Protein AF-A0A967SND3-F1 (afdb_monomer)

Sequence (70 aa):
KIRGVFNAVAMLDDETRQRGISTVSAGNTAQALAWAGRHFGVRARSVMPDTA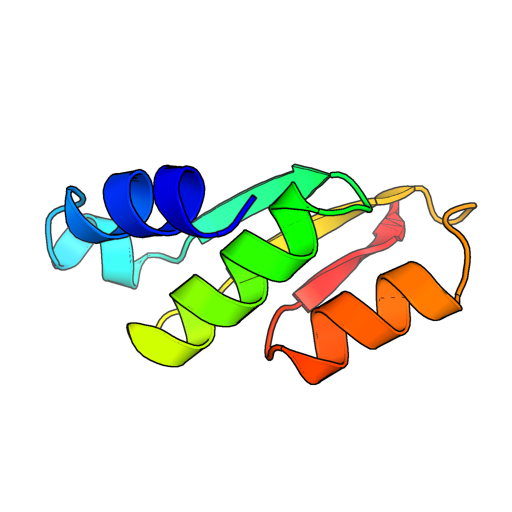PRTKIEAVIAYGGEPVLV

Radius of gyration: 11.17 Å; Cα contacts (8 Å, |Δi|>4): 130; chains: 1; bounding box: 20×19×31 Å

Structure (mmCIF, N/CA/C/O backbone):
data_AF-A0A967SND3-F1
#
_entry.id   AF-A0A967SND3-F1
#
loop_
_atom_site.group_PDB
_atom_site.id
_atom_site.type_symbol
_atom_site.label_atom_id
_atom_site.label_alt_id
_atom_site.label_comp_id
_atom_site.label_asym_id
_atom_site.label_entity_id
_atom_site.label_seq_id
_atom_site.pdbx_PDB_ins_code
_atom_site.Cartn_x
_atom_site.Cartn_y
_atom_site.Cartn_z
_atom_site.occupancy
_atom_site.B_iso_or_equiv
_atom_site.auth_seq_id
_atom_site.auth_comp_id
_atom_site.auth_asym_id
_atom_site.auth_atom_id
_atom_site.pdbx_PDB_model_num
ATOM 1 N N . LYS A 1 1 ? 8.434 -5.608 4.998 1.00 94.81 1 LYS A N 1
ATOM 2 C CA . LYS A 1 1 ? 8.618 -4.584 6.063 1.00 94.81 1 LYS A CA 1
ATOM 3 C C . LYS A 1 1 ? 7.373 -4.495 6.964 1.00 94.81 1 LYS A C 1
ATOM 5 O O . LYS A 1 1 ? 6.974 -3.409 7.359 1.00 94.81 1 LYS A O 1
ATOM 10 N N . ILE A 1 2 ? 6.764 -5.637 7.313 1.00 97.44 2 ILE A N 1
ATOM 11 C CA . ILE A 1 2 ? 5.410 -5.652 7.889 1.00 97.44 2 ILE A CA 1
ATOM 12 C C . ILE A 1 2 ? 5.322 -5.012 9.272 1.00 97.44 2 ILE A C 1
ATOM 14 O O . ILE A 1 2 ? 4.460 -4.176 9.478 1.00 97.44 2 ILE A O 1
ATOM 18 N N . ARG A 1 3 ? 6.258 -5.316 10.179 1.00 98.44 3 ARG A N 1
ATOM 19 C CA . ARG A 1 3 ? 6.211 -4.851 11.575 1.00 98.44 3 ARG A CA 1
ATOM 20 C C . ARG A 1 3 ? 6.119 -3.324 11.687 1.00 98.44 3 ARG A C 1
ATOM 22 O O . ARG A 1 3 ? 5.231 -2.817 12.355 1.00 98.44 3 ARG A O 1
ATOM 29 N N . GLY A 1 4 ? 6.996 -2.602 10.988 1.00 98.56 4 GLY A N 1
ATOM 30 C CA . GLY A 1 4 ? 7.020 -1.136 11.032 1.00 98.56 4 GLY A CA 1
ATOM 31 C C . GLY A 1 4 ? 5.802 -0.492 10.369 1.00 98.56 4 GLY A C 1
ATOM 32 O O . GLY A 1 4 ? 5.215 0.420 10.936 1.00 98.56 4 GLY A O 1
ATOM 33 N N . VAL A 1 5 ? 5.391 -0.993 9.198 1.00 98.56 5 VAL A N 1
ATOM 34 C CA . VAL A 1 5 ? 4.213 -0.459 8.492 1.00 98.56 5 VAL A CA 1
ATOM 35 C C . VAL A 1 5 ? 2.935 -0.732 9.279 1.00 98.56 5 VAL A C 1
ATOM 37 O O . VAL A 1 5 ? 2.126 0.169 9.447 1.00 98.56 5 VAL A O 1
ATOM 40 N N . PHE A 1 6 ? 2.783 -1.941 9.818 1.00 98.56 6 PHE A N 1
ATOM 41 C CA . PHE A 1 6 ? 1.656 -2.293 10.672 1.00 98.56 6 PHE A CA 1
ATOM 42 C C . PHE A 1 6 ? 1.581 -1.383 11.894 1.00 98.56 6 PHE A C 1
ATOM 44 O O . PHE A 1 6 ? 0.531 -0.811 12.146 1.00 98.56 6 PHE A O 1
ATOM 51 N N . ASN A 1 7 ? 2.697 -1.205 12.609 1.00 98.75 7 ASN A N 1
ATOM 52 C CA . ASN A 1 7 ? 2.742 -0.330 13.776 1.00 98.75 7 ASN A CA 1
ATOM 53 C C . ASN A 1 7 ? 2.342 1.106 13.416 1.00 98.75 7 ASN A C 1
ATOM 55 O O . ASN A 1 7 ? 1.536 1.705 14.113 1.00 98.75 7 ASN A O 1
ATOM 59 N N . ALA A 1 8 ? 2.855 1.644 12.306 1.00 98.50 8 ALA A N 1
ATOM 60 C CA . ALA A 1 8 ? 2.491 2.983 11.853 1.00 98.50 8 ALA A CA 1
ATOM 61 C C . ALA A 1 8 ? 0.985 3.114 11.564 1.00 98.50 8 ALA A C 1
ATOM 63 O O . ALA A 1 8 ? 0.380 4.096 11.973 1.00 98.50 8 ALA A O 1
ATOM 64 N N . VAL A 1 9 ? 0.374 2.121 10.909 1.00 98.25 9 VAL A N 1
ATOM 65 C CA . VAL A 1 9 ? -1.070 2.124 10.612 1.00 98.25 9 VAL A CA 1
ATOM 66 C C . VAL A 1 9 ? -1.913 1.912 11.876 1.00 98.25 9 VAL A C 1
ATOM 68 O O . VAL A 1 9 ? -2.967 2.524 12.014 1.00 98.25 9 VAL A O 1
ATOM 71 N N . ALA A 1 10 ? -1.451 1.078 12.810 1.00 98.19 10 ALA A N 1
ATOM 72 C CA . ALA A 1 10 ? -2.121 0.817 14.084 1.00 98.19 10 ALA A CA 1
ATOM 73 C C . ALA A 1 10 ? -2.147 2.047 15.008 1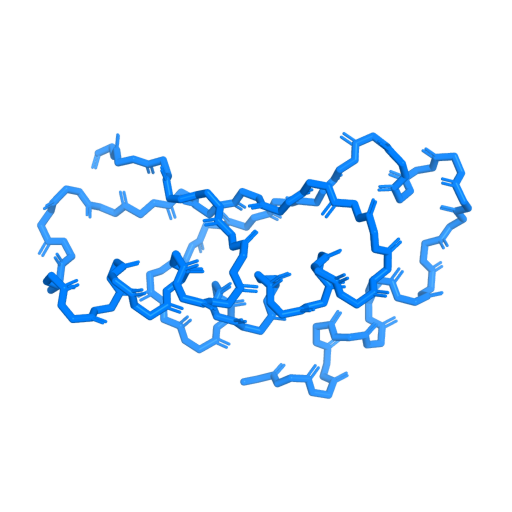.00 98.19 10 ALA A C 1
ATOM 75 O O . ALA A 1 10 ? -3.055 2.172 15.820 1.00 98.19 10 ALA A O 1
ATOM 76 N N . MET A 1 11 ? -1.159 2.936 14.875 1.00 98.50 11 MET A N 1
ATOM 77 C CA . MET A 1 11 ? -1.047 4.178 15.646 1.00 98.50 11 MET A CA 1
ATOM 78 C C . MET A 1 11 ? -1.910 5.325 15.104 1.00 98.50 11 MET A C 1
ATOM 80 O O . MET A 1 11 ? -1.999 6.363 15.755 1.00 98.50 11 MET A O 1
ATOM 84 N N . LEU A 1 12 ? -2.512 5.175 13.920 1.00 98.38 12 LEU A N 1
ATOM 85 C CA . LEU A 1 12 ? -3.473 6.150 13.406 1.00 98.38 12 LEU A CA 1
ATOM 86 C C . LEU A 1 12 ? -4.774 6.055 14.205 1.00 98.38 12 LEU A C 1
ATOM 88 O O . LEU A 1 12 ? -5.238 4.950 14.496 1.00 98.38 12 LEU A O 1
ATOM 92 N N . ASP A 1 13 ? -5.388 7.202 14.494 1.00 98.00 13 ASP A N 1
ATOM 93 C CA . ASP A 1 13 ? -6.774 7.221 14.950 1.00 98.00 13 ASP A CA 1
ATOM 94 C C . ASP A 1 13 ? -7.712 6.655 13.869 1.00 98.00 13 ASP A C 1
ATOM 96 O O . ASP A 1 13 ? -7.379 6.591 12.677 1.00 98.00 13 ASP A O 1
ATOM 100 N N . ASP A 1 14 ? -8.890 6.205 14.300 1.00 96.44 14 ASP A N 1
ATOM 101 C CA . ASP A 1 14 ? -9.835 5.529 13.416 1.00 96.44 14 ASP A CA 1
ATOM 102 C C . ASP A 1 14 ? -10.287 6.433 12.262 1.00 96.44 14 ASP A C 1
ATOM 104 O O . ASP A 1 14 ? -10.381 5.961 11.130 1.00 96.44 14 ASP A O 1
ATOM 108 N N . GLU A 1 15 ? -10.505 7.729 12.508 1.00 97.75 15 GLU A N 1
ATOM 109 C CA . GLU A 1 15 ? -10.928 8.678 11.474 1.00 97.75 15 GLU A CA 1
ATOM 110 C C . GLU A 1 15 ? -9.869 8.803 10.369 1.00 97.75 15 GLU A C 1
ATOM 112 O O . GLU A 1 15 ? -10.163 8.652 9.181 1.00 97.75 15 GLU A O 1
ATOM 117 N N . THR A 1 16 ? -8.616 9.019 10.756 1.00 97.88 16 THR A N 1
ATOM 118 C CA . THR A 1 16 ? -7.473 9.141 9.855 1.00 97.88 16 THR A CA 1
ATOM 119 C C . THR A 1 16 ? -7.248 7.843 9.097 1.00 97.88 16 THR A C 1
ATOM 121 O O . THR A 1 16 ? -7.052 7.865 7.880 1.00 97.88 16 THR A O 1
ATOM 124 N N . ARG A 1 17 ? -7.322 6.694 9.779 1.00 97.81 17 ARG A N 1
ATOM 125 C CA . ARG A 1 17 ? -7.141 5.386 9.142 1.00 97.81 17 ARG A CA 1
ATOM 126 C C . ARG A 1 17 ? -8.229 5.112 8.099 1.00 97.81 17 ARG A C 1
ATOM 128 O O . ARG A 1 17 ? -7.911 4.603 7.024 1.00 97.81 17 ARG A O 1
ATOM 135 N N . GLN A 1 18 ? -9.483 5.488 8.371 1.00 97.56 18 GLN A N 1
ATOM 136 C CA . GLN A 1 18 ? -10.619 5.292 7.457 1.00 97.56 18 GLN A CA 1
ATOM 137 C C . GLN A 1 18 ? -10.549 6.146 6.184 1.00 97.56 18 GLN A C 1
ATOM 139 O O . GLN A 1 18 ? -11.088 5.750 5.150 1.00 97.56 18 GLN A O 1
ATOM 144 N N . ARG A 1 19 ? -9.810 7.264 6.192 1.00 98.19 19 ARG A N 1
ATOM 145 C CA . ARG A 1 19 ? -9.499 8.021 4.959 1.00 98.19 19 ARG A CA 1
ATOM 146 C C . ARG A 1 19 ? -8.637 7.214 3.972 1.00 98.19 19 ARG A C 1
ATOM 148 O O . ARG A 1 19 ? -8.533 7.571 2.795 1.00 98.19 19 ARG A O 1
ATOM 155 N N . GLY A 1 20 ? -8.060 6.105 4.433 1.00 98.19 20 GLY A N 1
ATOM 156 C CA . GLY A 1 20 ? -7.183 5.225 3.679 1.00 98.19 20 GLY A CA 1
ATOM 157 C C . GLY A 1 20 ? -5.711 5.574 3.870 1.00 98.19 20 GLY A C 1
ATOM 158 O O . GLY A 1 20 ? -5.344 6.638 4.361 1.00 98.19 20 GLY A O 1
ATOM 159 N N . ILE A 1 21 ? -4.851 4.650 3.459 1.00 98.56 21 ILE A N 1
ATOM 160 C CA . ILE A 1 21 ? -3.400 4.744 3.619 1.00 98.56 21 ILE A CA 1
ATOM 161 C C . ILE A 1 21 ? -2.714 4.680 2.257 1.00 98.56 21 ILE A C 1
ATOM 163 O O . ILE A 1 21 ? -3.185 4.008 1.336 1.00 98.56 21 ILE A O 1
ATOM 167 N N . SER A 1 22 ? -1.584 5.371 2.112 1.00 98.44 22 SER A N 1
ATOM 168 C CA . SER A 1 22 ? -0.826 5.358 0.861 1.00 98.44 22 SER A CA 1
ATOM 169 C C . SER A 1 22 ? 0.683 5.393 1.055 1.00 98.44 22 SER A C 1
ATOM 171 O O . SER A 1 22 ? 1.181 5.902 2.056 1.00 98.44 22 SER A O 1
ATOM 173 N N . THR A 1 23 ? 1.425 4.881 0.075 1.00 98.50 23 THR A N 1
ATOM 174 C CA . THR A 1 23 ? 2.888 4.993 0.018 1.00 98.50 23 THR A CA 1
ATOM 175 C C . THR A 1 23 ? 3.378 5.171 -1.419 1.00 98.50 23 THR A C 1
ATOM 177 O O . THR A 1 23 ? 2.656 4.873 -2.368 1.00 98.50 23 THR A O 1
ATOM 180 N N . VAL A 1 24 ? 4.619 5.632 -1.577 1.00 98.44 24 VAL A N 1
ATOM 181 C CA . VAL A 1 24 ? 5.349 5.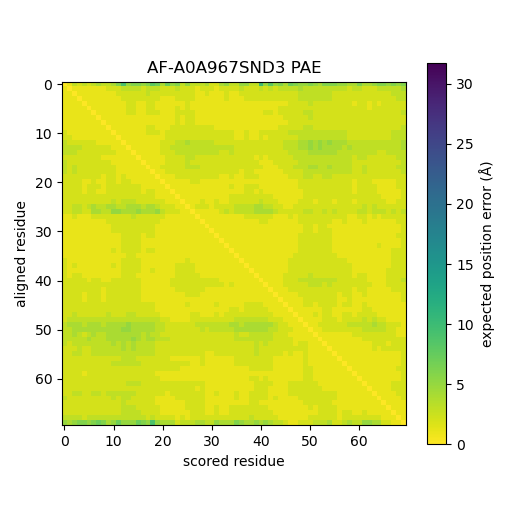614 -2.850 1.00 98.44 24 VAL A CA 1
ATOM 182 C C . VAL A 1 24 ? 6.404 4.520 -2.742 1.00 98.44 24 VAL A C 1
ATOM 184 O O . VAL A 1 24 ? 7.452 4.682 -2.116 1.00 98.44 24 VAL A O 1
ATOM 187 N N . SER A 1 25 ? 6.080 3.342 -3.261 1.00 97.81 25 SER A N 1
ATOM 188 C CA . SER A 1 25 ? 6.952 2.173 -3.213 1.00 97.81 25 SER A CA 1
ATOM 189 C C . SER A 1 25 ? 6.437 1.114 -4.170 1.00 97.81 25 SER A C 1
ATOM 191 O O . SER A 1 25 ? 5.237 0.904 -4.274 1.00 97.81 25 SER A O 1
ATOM 193 N N . ALA A 1 26 ? 7.347 0.365 -4.786 1.00 96.38 26 ALA A N 1
ATOM 194 C CA . ALA A 1 26 ? 7.009 -0.813 -5.578 1.00 96.38 26 ALA A CA 1
ATOM 195 C C . ALA A 1 26 ? 7.434 -2.134 -4.915 1.00 96.38 26 ALA A C 1
ATOM 197 O O . ALA A 1 26 ? 7.520 -3.155 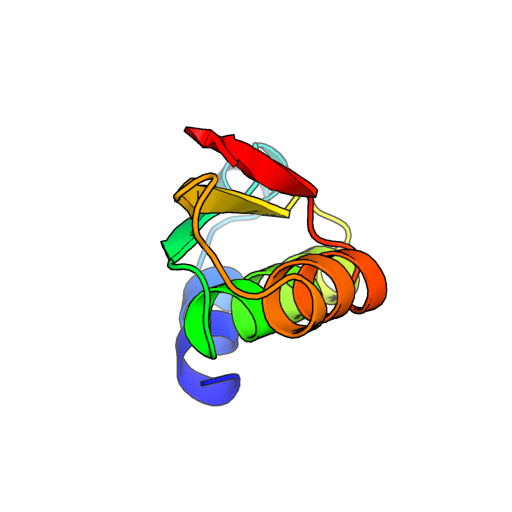-5.582 1.00 96.38 26 ALA A O 1
ATOM 198 N N . GLY A 1 27 ? 7.787 -2.137 -3.623 1.00 95.00 27 GLY A N 1
ATOM 199 C CA . GLY A 1 27 ? 8.426 -3.294 -2.979 1.00 95.00 27 GLY A CA 1
ATOM 200 C C . GLY A 1 27 ? 7.861 -3.661 -1.609 1.00 95.00 27 GLY A C 1
ATOM 201 O O . GLY A 1 27 ? 6.667 -3.565 -1.346 1.00 95.00 27 GLY A O 1
ATOM 202 N N . ASN A 1 28 ? 8.749 -4.066 -0.700 1.00 97.94 28 ASN A N 1
ATOM 203 C CA . ASN A 1 28 ? 8.390 -4.596 0.622 1.00 97.94 28 ASN A CA 1
ATOM 204 C C . ASN A 1 28 ? 7.551 -3.654 1.504 1.00 97.94 28 ASN A C 1
ATOM 206 O O . ASN A 1 28 ? 6.954 -4.131 2.470 1.00 97.94 28 ASN A O 1
ATOM 210 N N . THR A 1 29 ? 7.571 -2.340 1.249 1.00 98.50 29 THR A N 1
ATOM 211 C CA . THR A 1 29 ? 6.704 -1.368 1.935 1.00 98.50 29 THR A CA 1
ATOM 212 C C . THR A 1 29 ? 5.302 -1.371 1.329 1.00 98.50 29 THR A C 1
ATOM 214 O O . THR A 1 29 ? 4.345 -1.440 2.084 1.00 98.50 29 THR A O 1
ATOM 217 N N . ALA A 1 30 ? 5.178 -1.394 -0.002 1.00 98.56 30 ALA A N 1
ATOM 218 C CA . ALA A 1 30 ? 3.897 -1.481 -0.708 1.00 98.56 30 ALA A CA 1
ATOM 219 C C . ALA A 1 30 ? 3.107 -2.734 -0.318 1.00 98.56 30 ALA A C 1
ATOM 221 O O . ALA A 1 30 ? 1.945 -2.650 0.058 1.00 98.56 30 ALA A O 1
ATOM 222 N N . GLN A 1 31 ? 3.773 -3.891 -0.315 1.00 98.56 31 GLN A N 1
ATOM 223 C CA . GLN A 1 31 ? 3.161 -5.162 0.088 1.00 98.56 31 GLN A CA 1
ATOM 224 C C . GLN A 1 31 ? 2.744 -5.159 1.564 1.00 98.56 31 GLN A C 1
ATOM 226 O O . GLN A 1 31 ? 1.679 -5.652 1.920 1.00 98.56 31 GLN A O 1
ATOM 231 N N . ALA A 1 32 ? 3.574 -4.574 2.433 1.00 98.69 32 ALA A N 1
ATOM 232 C CA . ALA A 1 32 ? 3.250 -4.448 3.848 1.00 98.69 32 ALA A CA 1
ATOM 233 C C . ALA A 1 32 ? 2.072 -3.491 4.092 1.00 98.69 32 ALA A C 1
ATOM 235 O O . ALA A 1 32 ? 1.243 -3.770 4.952 1.00 98.69 32 ALA A O 1
ATOM 236 N N . LEU A 1 33 ? 1.989 -2.395 3.330 1.00 98.75 33 LEU A N 1
ATOM 237 C CA . LEU A 1 33 ? 0.887 -1.439 3.391 1.00 98.75 33 LEU A CA 1
ATOM 238 C C . LEU A 1 33 ? -0.413 -2.073 2.892 1.00 98.75 33 LEU A C 1
ATOM 240 O O . LEU A 1 33 ? -1.434 -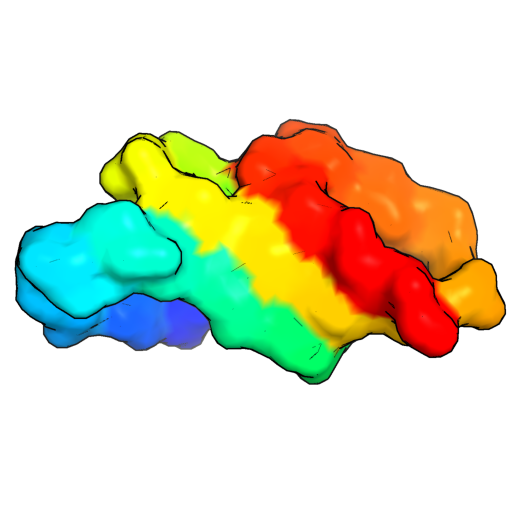1.940 3.552 1.00 98.75 33 LEU A O 1
ATOM 244 N N . ALA A 1 34 ? -0.356 -2.799 1.773 1.00 98.69 34 ALA A N 1
ATOM 245 C CA . ALA A 1 34 ? -1.479 -3.556 1.228 1.00 98.69 34 ALA A CA 1
ATOM 246 C C . ALA A 1 34 ? -2.045 -4.535 2.264 1.00 98.69 34 ALA A C 1
ATOM 248 O O . ALA A 1 34 ? -3.232 -4.490 2.581 1.00 98.69 34 ALA A O 1
ATOM 249 N N . TRP A 1 35 ? -1.169 -5.341 2.875 1.00 98.62 35 TRP A N 1
ATOM 250 C CA 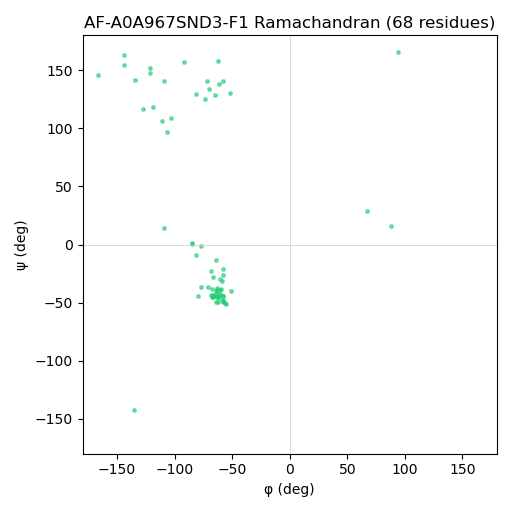. TRP A 1 35 ? -1.573 -6.283 3.915 1.00 98.62 35 TRP A CA 1
ATOM 251 C C . TRP A 1 35 ? -2.170 -5.576 5.137 1.00 98.62 35 TRP A C 1
ATOM 253 O O . TRP A 1 35 ? -3.201 -6.007 5.648 1.00 98.62 35 TRP A O 1
ATOM 263 N N . ALA A 1 36 ? -1.557 -4.478 5.597 1.00 98.56 36 ALA A N 1
ATOM 264 C CA . ALA A 1 36 ? -2.068 -3.707 6.729 1.00 98.56 36 ALA A CA 1
ATOM 265 C C . ALA A 1 36 ? -3.439 -3.087 6.421 1.00 98.56 36 ALA A C 1
ATOM 267 O O . ALA A 1 36 ? -4.339 -3.175 7.250 1.00 98.56 36 ALA A O 1
ATOM 268 N N . GLY A 1 37 ? -3.630 -2.529 5.223 1.00 98.44 37 GLY A N 1
ATOM 269 C CA . GLY A 1 37 ? -4.922 -2.005 4.779 1.00 98.44 37 GLY A CA 1
ATOM 270 C C . GLY A 1 37 ? -6.005 -3.074 4.811 1.00 98.44 37 GLY A C 1
ATOM 271 O O . GLY A 1 37 ? -7.040 -2.882 5.444 1.00 98.44 37 GLY A O 1
ATOM 272 N N . ARG A 1 38 ? -5.720 -4.255 4.249 1.00 98.44 38 ARG A N 1
ATOM 273 C CA . ARG A 1 38 ? -6.622 -5.409 4.331 1.00 98.44 38 ARG A CA 1
ATOM 274 C C . ARG A 1 38 ? -6.930 -5.806 5.778 1.00 98.44 38 ARG A C 1
ATOM 276 O O . ARG A 1 38 ? -8.083 -6.081 6.086 1.00 98.44 38 ARG A O 1
ATOM 283 N N . HIS A 1 39 ? -5.925 -5.845 6.653 1.00 98.25 39 HIS A N 1
ATOM 284 C CA . HIS A 1 39 ? -6.104 -6.216 8.059 1.00 98.25 39 HIS A CA 1
ATOM 285 C C . HIS A 1 39 ? -7.009 -5.234 8.816 1.00 98.25 39 HIS A C 1
ATOM 287 O O . HIS A 1 39 ? -7.900 -5.662 9.540 1.00 98.25 39 HIS A O 1
ATOM 293 N N . PHE A 1 40 ? -6.802 -3.929 8.628 1.00 98.12 40 PHE A N 1
ATOM 294 C CA . PHE A 1 40 ? -7.592 -2.883 9.283 1.00 98.12 40 PHE A CA 1
ATOM 295 C C . PHE A 1 40 ? -8.895 -2.539 8.545 1.00 98.12 40 PHE A C 1
ATOM 297 O O . PHE A 1 40 ? -9.623 -1.655 8.989 1.00 98.12 40 PHE A O 1
ATOM 304 N N . GLY A 1 41 ? -9.194 -3.211 7.428 1.00 98.00 41 GLY A N 1
ATOM 305 C CA . GLY A 1 41 ? -10.395 -2.961 6.630 1.00 98.00 41 GLY A CA 1
ATOM 306 C C . GLY A 1 41 ? -10.410 -1.592 5.944 1.00 98.00 41 GLY A C 1
ATOM 307 O O . GLY A 1 41 ? -11.483 -1.040 5.724 1.00 98.00 41 GLY A O 1
ATOM 308 N N . VAL A 1 42 ? -9.241 -1.031 5.619 1.00 98.25 42 VAL A N 1
ATOM 309 C CA . VAL A 1 42 ? -9.109 0.292 4.991 1.00 98.25 42 VAL A CA 1
ATOM 310 C C . VAL A 1 42 ? -8.389 0.219 3.651 1.00 98.25 42 VAL A C 1
ATOM 312 O O . VAL A 1 42 ? -7.539 -0.640 3.408 1.00 98.25 42 VAL A O 1
ATOM 315 N N . ARG A 1 43 ? -8.709 1.159 2.760 1.00 98.50 43 ARG A N 1
ATOM 316 C CA . ARG A 1 43 ? -8.113 1.227 1.421 1.00 98.50 43 ARG A CA 1
A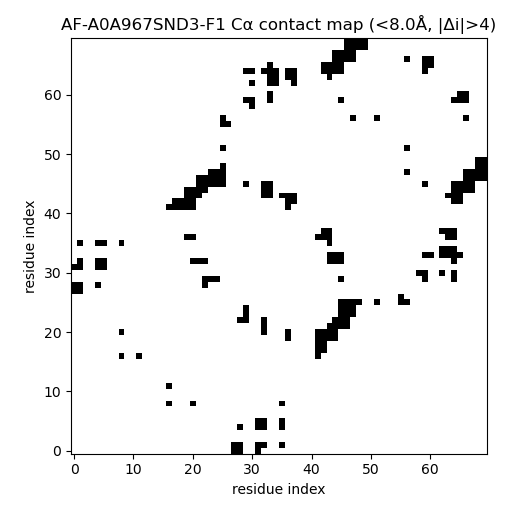TOM 317 C C . ARG A 1 43 ? -6.613 1.528 1.509 1.00 98.50 43 ARG A C 1
ATOM 319 O O . ARG A 1 43 ? -6.224 2.513 2.131 1.00 98.50 43 ARG A O 1
ATOM 326 N N . ALA A 1 44 ? -5.783 0.725 0.840 1.00 98.75 44 ALA A N 1
ATOM 327 C CA . ALA A 1 44 ? -4.333 0.916 0.766 1.00 98.75 44 ALA A CA 1
ATOM 328 C C . ALA A 1 44 ? -3.874 1.133 -0.680 1.00 98.75 44 ALA A C 1
ATOM 330 O O . ALA A 1 44 ? -4.018 0.235 -1.505 1.00 98.75 44 ALA A O 1
ATOM 331 N N . ARG A 1 45 ? -3.292 2.299 -0.984 1.00 98.69 45 ARG A N 1
ATOM 332 C CA . ARG A 1 45 ? -2.773 2.640 -2.321 1.00 98.69 45 ARG A CA 1
ATOM 333 C C . ARG A 1 45 ? -1.250 2.687 -2.353 1.00 98.69 45 ARG A C 1
ATOM 335 O O . ARG A 1 45 ? -0.623 3.216 -1.439 1.00 98.69 45 ARG A O 1
ATOM 342 N N . SER A 1 46 ? -0.640 2.198 -3.425 1.00 98.56 46 SER A N 1
ATOM 343 C CA . SER A 1 46 ? 0.807 2.303 -3.617 1.00 98.56 46 SER A CA 1
ATOM 344 C C . SER A 1 46 ? 1.129 2.902 -4.971 1.00 98.56 46 SER A C 1
ATOM 346 O O . SER A 1 46 ? 0.834 2.292 -5.992 1.00 98.56 46 SER A O 1
ATOM 348 N N . VAL A 1 47 ? 1.760 4.074 -4.983 1.00 98.69 47 VAL A N 1
ATOM 349 C CA . VAL A 1 47 ? 2.292 4.659 -6.217 1.00 98.69 47 VAL A CA 1
ATOM 350 C C . VAL A 1 47 ? 3.540 3.880 -6.619 1.00 98.69 47 VAL A C 1
ATOM 352 O O . VAL A 1 47 ? 4.458 3.696 -5.811 1.00 98.69 47 VAL A O 1
ATOM 355 N N . MET A 1 48 ? 3.545 3.384 -7.851 1.00 98.38 48 MET A N 1
ATOM 356 C CA . MET A 1 48 ? 4.565 2.501 -8.406 1.00 98.38 48 MET A CA 1
ATOM 357 C C . MET A 1 48 ? 4.945 2.987 -9.808 1.00 98.38 48 MET A C 1
ATOM 359 O O . MET A 1 48 ? 4.043 3.367 -10.545 1.00 98.38 48 MET A O 1
ATOM 363 N N . PRO A 1 49 ? 6.230 2.937 -10.205 1.00 97.75 49 PRO A N 1
ATOM 364 C CA . PRO A 1 49 ? 6.600 3.160 -11.598 1.00 97.75 49 PRO A CA 1
ATOM 365 C C . PRO A 1 49 ? 5.893 2.156 -12.513 1.00 97.75 49 PRO A C 1
ATOM 367 O O . PRO A 1 49 ? 5.816 0.972 -12.168 1.00 97.75 49 PRO A O 1
ATOM 370 N N . ASP A 1 50 ? 5.440 2.588 -13.683 1.00 95.94 50 ASP A N 1
ATOM 371 C CA . ASP A 1 50 ? 4.915 1.712 -14.741 1.00 95.94 50 ASP A CA 1
ATOM 372 C C . ASP A 1 50 ? 5.932 0.645 -15.211 1.00 95.94 50 ASP A C 1
ATOM 374 O O . ASP A 1 50 ? 5.566 -0.463 -15.602 1.00 95.94 50 ASP A O 1
ATOM 378 N N . THR A 1 51 ? 7.224 0.938 -15.057 1.00 97.25 51 THR A N 1
ATOM 379 C CA . THR A 1 51 ? 8.360 0.030 -15.275 1.00 97.25 51 THR A CA 1
ATOM 380 C C . THR A 1 51 ? 8.592 -0.978 -14.142 1.00 97.25 51 THR A C 1
ATOM 382 O O . THR A 1 51 ? 9.513 -1.801 -14.219 1.00 97.25 51 THR A O 1
ATOM 385 N N . ALA A 1 52 ? 7.804 -0.949 -13.060 1.00 97.31 52 ALA A N 1
ATOM 386 C CA . ALA A 1 52 ? 7.961 -1.895 -11.960 1.00 97.31 52 ALA A CA 1
ATOM 387 C C . ALA A 1 52 ? 7.732 -3.345 -12.438 1.00 97.31 52 ALA A C 1
ATOM 389 O O . ALA A 1 52 ? 6.771 -3.618 -13.158 1.00 97.31 52 ALA A O 1
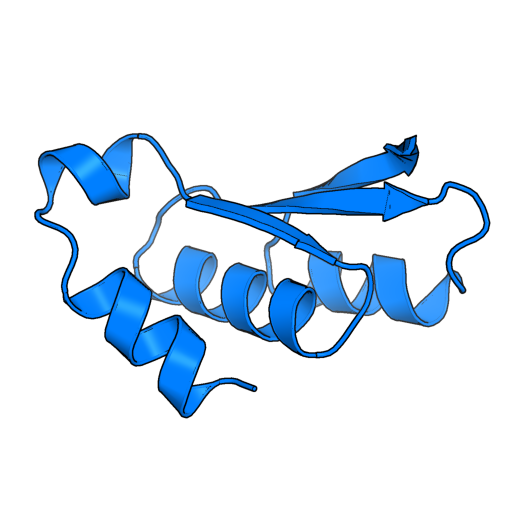ATOM 390 N N . PRO A 1 53 ? 8.559 -4.319 -11.998 1.00 97.62 53 PRO A N 1
ATOM 391 C CA . PRO A 1 53 ? 8.357 -5.722 -12.340 1.00 97.62 53 PRO A CA 1
ATOM 392 C C . PRO A 1 53 ? 6.930 -6.182 -12.037 1.00 97.62 53 PRO A C 1
ATOM 394 O O . PRO A 1 53 ? 6.450 -6.014 -10.913 1.00 97.62 53 PRO A O 1
ATOM 397 N N . ARG A 1 54 ? 6.281 -6.824 -13.014 1.00 97.19 54 ARG A N 1
ATOM 398 C CA . ARG A 1 54 ? 4.885 -7.279 -12.916 1.00 97.19 54 ARG A CA 1
ATOM 399 C C . ARG A 1 54 ? 4.607 -8.101 -11.655 1.00 97.19 54 ARG A C 1
ATOM 401 O O . ARG A 1 54 ? 3.612 -7.870 -10.979 1.00 97.19 54 ARG A O 1
ATOM 408 N N . THR A 1 55 ? 5.545 -8.963 -11.268 1.00 97.75 55 THR A N 1
ATOM 409 C CA . THR A 1 55 ? 5.461 -9.777 -10.044 1.00 97.75 55 THR A CA 1
ATOM 410 C C . THR A 1 55 ? 5.326 -8.942 -8.767 1.00 97.75 55 THR A C 1
ATOM 412 O O . THR A 1 55 ? 4.680 -9.361 -7.810 1.00 97.75 55 THR A O 1
ATOM 415 N N . LYS A 1 56 ? 5.904 -7.735 -8.730 1.00 96.94 56 LYS A N 1
ATOM 416 C CA . LYS A 1 56 ? 5.7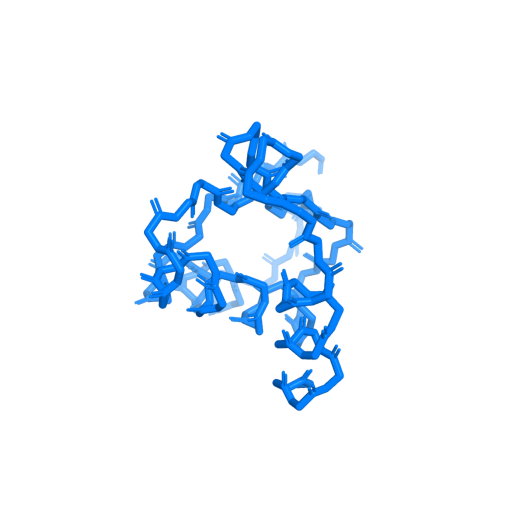78 -6.817 -7.592 1.00 96.94 56 LYS A CA 1
ATOM 417 C C . LYS A 1 56 ? 4.420 -6.118 -7.565 1.00 96.94 56 LYS A C 1
ATOM 419 O O . LYS A 1 56 ? 3.883 -5.930 -6.476 1.00 96.94 56 LYS A O 1
ATOM 424 N N . ILE A 1 57 ? 3.872 -5.769 -8.730 1.00 98.12 57 ILE A N 1
ATOM 425 C CA . ILE A 1 57 ? 2.520 -5.200 -8.866 1.00 98.12 57 ILE A CA 1
ATOM 426 C C . ILE A 1 57 ? 1.485 -6.240 -8.421 1.00 98.12 57 ILE A C 1
ATOM 428 O O . ILE A 1 57 ? 0.659 -5.967 -7.553 1.00 98.12 57 ILE A O 1
ATOM 432 N N . GLU A 1 58 ? 1.595 -7.464 -8.936 1.00 98.19 58 GLU A N 1
ATOM 433 C CA . GLU A 1 58 ? 0.714 -8.582 -8.588 1.00 98.19 58 GLU A CA 1
ATOM 434 C C . GLU A 1 58 ? 0.772 -8.919 -7.095 1.00 98.19 58 GLU A C 1
ATOM 436 O O . GLU A 1 58 ? -0.264 -9.170 -6.485 1.00 98.19 58 GLU A O 1
ATOM 441 N N . ALA A 1 59 ? 1.949 -8.845 -6.467 1.00 98.19 59 ALA A N 1
ATOM 442 C CA . ALA A 1 59 ? 2.070 -9.052 -5.026 1.00 98.19 59 ALA A CA 1
ATOM 443 C C . ALA A 1 59 ? 1.306 -7.998 -4.200 1.00 98.19 59 ALA A C 1
ATOM 445 O O . ALA A 1 59 ? 0.724 -8.335 -3.172 1.00 98.19 59 ALA A O 1
ATOM 446 N N . VAL A 1 60 ? 1.284 -6.728 -4.626 1.00 98.50 60 VAL A N 1
ATOM 447 C CA . VAL A 1 60 ? 0.496 -5.674 -3.954 1.00 98.50 60 VAL A CA 1
ATOM 448 C C . VAL A 1 60 ? -1.001 -5.963 -4.078 1.00 98.50 60 VAL A C 1
ATOM 450 O O . VAL A 1 60 ? -1.709 -5.912 -3.071 1.00 98.50 60 VAL A O 1
ATOM 453 N N . ILE A 1 61 ? -1.457 -6.346 -5.275 1.00 98.31 61 ILE A N 1
ATOM 454 C CA . ILE A 1 61 ? -2.857 -6.714 -5.541 1.00 98.31 61 ILE A CA 1
ATOM 455 C C . ILE A 1 61 ? -3.266 -7.929 -4.699 1.00 98.31 61 ILE A C 1
ATOM 457 O O . ILE A 1 61 ? -4.303 -7.904 -4.041 1.00 98.31 61 ILE A O 1
ATOM 461 N N . ALA A 1 62 ? -2.430 -8.970 -4.646 1.00 98.38 62 ALA A N 1
ATOM 462 C CA . ALA A 1 62 ? -2.694 -10.186 -3.876 1.00 98.38 62 ALA A CA 1
ATOM 463 C C . ALA A 1 62 ? -2.850 -9.922 -2.365 1.00 98.38 62 ALA A C 1
ATOM 465 O O . ALA A 1 62 ? -3.596 -10.621 -1.677 1.00 98.38 62 ALA A O 1
ATOM 466 N N . TYR A 1 63 ? -2.182 -8.889 -1.841 1.00 98.31 63 TYR A N 1
ATOM 467 C CA . TYR A 1 63 ? -2.342 -8.451 -0.454 1.00 98.31 63 TYR A CA 1
ATOM 468 C C . TYR A 1 63 ? -3.521 -7.493 -0.225 1.00 98.31 63 TYR A C 1
ATOM 470 O O . TYR A 1 63 ? -3.760 -7.118 0.921 1.00 98.31 63 TYR A O 1
ATOM 478 N N . GLY A 1 64 ? -4.292 -7.156 -1.262 1.00 97.44 64 GLY A N 1
ATOM 479 C CA . GLY A 1 64 ? -5.469 -6.286 -1.174 1.00 97.44 64 GLY A CA 1
ATOM 480 C C . GLY A 1 64 ? -5.162 -4.795 -1.322 1.00 97.44 64 GLY A C 1
ATOM 481 O O . GLY A 1 64 ? -5.984 -3.965 -0.942 1.00 97.44 64 GLY A O 1
ATOM 482 N N . GLY A 1 65 ? -3.980 -4.445 -1.832 1.00 98.25 65 GLY A N 1
ATOM 483 C CA . GLY A 1 65 ? -3.614 -3.065 -2.136 1.00 98.25 65 GLY A CA 1
ATOM 484 C C . GLY A 1 65 ? -3.942 -2.678 -3.576 1.00 98.25 65 GLY A C 1
ATOM 485 O O . GLY A 1 65 ? -4.002 -3.519 -4.469 1.00 98.25 65 GLY A O 1
ATOM 486 N N . GLU A 1 66 ? -4.085 -1.380 -3.810 1.00 98.56 66 GLU A N 1
ATOM 487 C CA . GLU A 1 66 ? -4.271 -0.788 -5.131 1.00 98.56 66 GLU A CA 1
ATOM 488 C C . GLU A 1 66 ? -2.967 -0.147 -5.628 1.00 98.56 66 GLU A C 1
ATOM 490 O O . GLU A 1 66 ? -2.554 0.900 -5.111 1.00 98.56 66 GLU A O 1
ATOM 495 N N . PRO A 1 67 ? -2.300 -0.733 -6.630 1.00 98.25 67 PRO A N 1
ATOM 496 C CA . PRO A 1 67 ? -1.202 -0.068 -7.311 1.00 98.25 67 PRO A CA 1
ATOM 497 C C . PRO A 1 67 ? -1.724 1.097 -8.167 1.00 98.25 67 PRO A C 1
ATOM 499 O O . PRO A 1 67 ? -2.686 0.951 -8.917 1.00 98.25 67 PRO A O 1
ATOM 502 N N . VAL A 1 68 ? -1.062 2.247 -8.072 1.00 98.44 68 VAL A N 1
ATOM 503 C CA . VAL A 1 68 ? -1.256 3.409 -8.947 1.00 98.44 68 VAL A CA 1
ATOM 504 C C . VAL A 1 68 ? 0.008 3.538 -9.786 1.00 98.44 68 VAL A C 1
ATOM 506 O O . VAL A 1 68 ? 1.061 3.890 -9.253 1.00 98.44 68 VAL A O 1
ATOM 509 N N . LEU A 1 69 ? -0.087 3.179 -11.066 1.00 97.88 69 LEU A N 1
ATOM 510 C CA . LEU A 1 69 ? 1.045 3.210 -11.991 1.00 97.88 69 LEU A CA 1
ATOM 511 C C . LEU A 1 69 ? 1.250 4.631 -12.515 1.00 97.88 69 LEU A C 1
ATOM 513 O O . LEU A 1 69 ? 0.283 5.263 -12.946 1.00 97.88 69 LEU A O 1
ATOM 517 N N . VAL A 1 70 ? 2.488 5.113 -12.432 1.00 95.31 70 VAL A N 1
ATOM 518 C CA . VAL A 1 70 ? 2.926 6.444 -12.879 1.00 95.31 70 VAL A CA 1
ATOM 519 C C . VAL A 1 70 ? 4.236 6.381 -13.642 1.00 95.31 70 VAL A C 1
ATOM 521 O O . VAL A 1 70 ? 4.991 5.402 -13.427 1.00 95.31 70 VAL A O 1
#

Secondary structure (DSSP, 8-state):
-HHHHHHHHHTS-HHHHHT-EEEE-SSHHHHHHHHHHHHHT--EEEEE-TTS-HHHHHHHHHTT-EEEE-

Foldseek 3Di:
DQPVLLVVLVPDDPVVCQVDEEEADLDPNLLNQLLSCVVSVHAYEYEYEPPRPPVSCVSSVVSRYHYDYD

pLDDT: mean 98.0, std 0.85, range [94.81, 98.75]

Nearest PDB structures (foldseek):
  8zkv-assembly1_D  TM=9.836E-01  e=3.878E-06  Escherichia coli K-12
  3iau-assembly2_B  TM=9.754E-01  e=3.406E-06  Solanum lycopersicum
  5cvc-assembly1_A  TM=9.687E-01  e=1.169E-05  Zea mays
  8zlv-assembly1_A  TM=9.631E-01  e=1.248E-05  Escherichia coli K-12
  6lut-assembly1_A  TM=9.464E-01  e=1.248E-05  Dictyostelium discoideum

Mean predicted aligned error: 1.79 Å

Solvent-accessible surface area (backbone atoms only — not comparable to full-atom values): 3613 Å² total; per-residue (Å²): 82,46,71,65,45,36,51,57,58,68,71,43,55,70,72,63,41,65,76,34,49,74,48,82,34,66,46,56,58,28,35,20,39,3,38,39,15,50,73,73,74,26,57,16,40,19,40,23,57,68,84,52,59,64,72,46,55,51,48,19,44,76,34,58,18,44,75,42,73,89